Protein AF-A0A3B9XIC7-F1 (afdb_monomer_lite)

Foldseek 3Di:
DDDDDDDDDDDDDDDPPPPPPPPDPPPPPPDFLQQPPAHLVNVCVVQVPDPPAAFKDKDKDWQVPDPGHSDPPDDTGIKMKMKGKAAEWEFQDDDDDPDDDDPVRIAGAFAWKWKDQPSDIDIWGADRRRITMDIGIGPDDRQQTWIWIDDVPDIDIDGRRPHGYHYHYPVSRD

Structure (mmCIF, N/CA/C/O backbone):
data_AF-A0A3B9XIC7-F1
#
_entry.id   AF-A0A3B9XIC7-F1
#
loop_
_atom_site.group_PDB
_atom_site.id
_atom_site.type_symbol
_atom_site.label_atom_id
_atom_site.label_alt_id
_atom_site.label_comp_id
_atom_site.label_asym_id
_atom_site.label_entity_id
_atom_site.label_seq_id
_atom_site.pdbx_PDB_ins_code
_atom_site.Cartn_x
_atom_site.Cartn_y
_atom_site.Cartn_z
_atom_site.occupancy
_atom_site.B_iso_or_equiv
_atom_site.auth_seq_id
_atom_site.auth_comp_id
_atom_site.auth_asym_id
_atom_site.auth_atom_id
_atom_site.pdbx_PDB_model_num
ATOM 1 N N . MET A 1 1 ? 12.589 57.048 62.494 1.00 51.62 1 MET A N 1
ATOM 2 C CA . MET A 1 1 ? 13.344 56.372 61.414 1.00 51.62 1 MET A CA 1
ATOM 3 C C . MET A 1 1 ? 12.435 56.224 60.203 1.00 51.62 1 MET A C 1
ATOM 5 O O . MET A 1 1 ? 11.522 55.414 60.223 1.00 51.62 1 MET A O 1
ATOM 9 N N . MET A 1 2 ? 12.626 57.081 59.198 1.00 42.66 2 MET A N 1
ATOM 10 C CA . MET A 1 2 ? 11.833 57.134 57.964 1.00 42.66 2 MET A CA 1
ATOM 11 C C . MET A 1 2 ? 12.420 56.167 56.927 1.00 42.66 2 MET A C 1
ATOM 13 O O . MET A 1 2 ? 13.608 56.257 56.623 1.00 42.66 2 MET A O 1
ATOM 17 N N . ARG A 1 3 ? 11.609 55.264 56.361 1.00 51.56 3 ARG A N 1
ATOM 18 C CA . ARG A 1 3 ? 11.994 54.446 55.198 1.00 51.56 3 ARG A CA 1
ATOM 19 C C . ARG A 1 3 ? 11.266 54.954 53.954 1.00 51.56 3 ARG A C 1
ATOM 21 O O . ARG A 1 3 ? 10.045 54.879 53.864 1.00 51.56 3 ARG A O 1
ATOM 28 N N . LYS A 1 4 ? 12.056 55.508 53.029 1.00 54.41 4 LYS A N 1
ATOM 29 C CA . LYS A 1 4 ? 11.660 55.996 51.703 1.00 54.41 4 LYS A CA 1
ATOM 30 C C . LYS A 1 4 ? 11.141 54.844 50.836 1.00 54.41 4 LYS A C 1
ATOM 32 O O . LYS A 1 4 ? 11.776 53.795 50.769 1.00 54.41 4 LYS A O 1
ATOM 37 N N . TRP A 1 5 ? 10.025 55.075 50.151 1.00 50.38 5 TRP A N 1
ATOM 38 C CA . TRP A 1 5 ? 9.530 54.239 49.059 1.00 50.38 5 TRP A CA 1
ATOM 39 C C . TRP A 1 5 ? 10.201 54.688 47.758 1.00 50.38 5 TRP A C 1
ATOM 41 O O . TRP A 1 5 ? 10.153 55.868 47.412 1.00 50.38 5 TRP A O 1
ATOM 51 N N . GLY A 1 6 ? 10.875 53.764 47.074 1.00 55.94 6 GLY A N 1
ATOM 52 C CA . GLY A 1 6 ? 11.447 53.986 45.748 1.00 55.94 6 GLY A CA 1
ATOM 53 C C . GLY A 1 6 ? 10.455 53.559 44.672 1.00 55.94 6 GLY A C 1
ATOM 54 O O . GLY A 1 6 ? 10.070 52.393 44.625 1.00 55.94 6 GLY A O 1
ATOM 55 N N . SER A 1 7 ? 10.048 54.500 43.823 1.00 61.66 7 SER A N 1
ATOM 56 C CA . SER A 1 7 ? 9.252 54.236 42.623 1.00 61.66 7 SER A CA 1
ATOM 57 C C . SER A 1 7 ? 10.070 53.444 41.605 1.00 61.66 7 SER A C 1
ATOM 59 O O . SER A 1 7 ? 11.117 53.907 41.153 1.00 61.66 7 SER A O 1
ATOM 61 N N . LEU A 1 8 ? 9.574 52.268 41.223 1.00 64.69 8 LEU A N 1
ATOM 62 C CA . LEU A 1 8 ? 10.119 51.463 40.134 1.00 64.69 8 LEU A CA 1
ATOM 63 C C . LEU A 1 8 ? 9.343 51.790 38.849 1.00 64.69 8 LEU A C 1
ATOM 65 O O . LEU A 1 8 ? 8.156 51.493 38.738 1.00 64.69 8 LEU A O 1
ATOM 69 N N . ILE A 1 9 ? 10.010 52.430 37.891 1.00 60.47 9 ILE A N 1
ATOM 70 C CA . ILE A 1 9 ? 9.492 52.678 36.541 1.00 60.47 9 ILE A CA 1
ATOM 71 C C . ILE A 1 9 ? 9.744 51.412 35.715 1.00 60.47 9 ILE A C 1
ATOM 73 O O . ILE A 1 9 ? 10.893 51.045 35.477 1.00 60.47 9 ILE A O 1
ATOM 77 N N . VAL A 1 10 ? 8.676 50.739 35.286 1.00 61.97 10 VAL A N 1
ATOM 78 C CA . VAL A 1 10 ? 8.738 49.587 34.374 1.00 61.97 10 VAL A CA 1
ATOM 79 C C . VAL A 1 10 ? 8.561 50.095 32.942 1.00 61.97 10 VAL A C 1
ATOM 81 O O . VAL A 1 10 ? 7.467 50.483 32.542 1.00 61.97 10 VAL A O 1
ATOM 84 N N . LEU A 1 11 ? 9.651 50.111 32.172 1.00 58.16 11 LEU A N 1
ATOM 85 C CA . LEU A 1 11 ? 9.639 50.357 30.729 1.00 58.16 11 LEU A CA 1
ATOM 86 C C . LEU A 1 11 ? 9.276 49.058 30.001 1.00 58.16 11 LEU A C 1
ATOM 88 O O . LEU A 1 11 ? 10.071 48.122 29.942 1.00 58.16 11 LEU A O 1
ATOM 92 N N . ILE A 1 12 ? 8.067 49.005 29.443 1.00 60.91 12 ILE A N 1
ATOM 93 C CA . ILE A 1 12 ? 7.615 47.915 28.575 1.00 60.91 12 ILE A CA 1
ATOM 94 C C . ILE A 1 12 ? 8.221 48.146 27.184 1.00 60.91 12 ILE A C 1
ATOM 96 O O . ILE A 1 12 ? 7.739 48.974 26.413 1.00 60.91 12 ILE A O 1
ATOM 100 N N . PHE A 1 13 ? 9.295 47.423 26.861 1.00 50.00 13 PHE A N 1
ATOM 101 C CA . PHE A 1 13 ? 9.814 47.332 25.496 1.00 50.00 13 PHE A CA 1
ATOM 102 C C . PHE A 1 13 ? 8.891 46.431 24.667 1.00 50.00 13 PHE A C 1
ATOM 104 O O . PHE A 1 13 ? 8.833 45.218 24.868 1.00 50.00 13 PHE A O 1
ATOM 111 N N . GLY A 1 14 ? 8.163 47.036 23.728 1.00 52.44 14 GLY A N 1
ATOM 112 C CA . GLY A 1 14 ? 7.405 46.323 22.707 1.00 52.44 14 GLY A CA 1
ATOM 113 C C . GLY A 1 14 ? 8.349 45.620 21.734 1.00 52.44 14 GLY A C 1
ATOM 114 O O . GLY A 1 14 ? 8.937 46.255 20.863 1.00 52.44 14 GLY A O 1
ATOM 115 N N . VAL A 1 15 ? 8.487 44.303 21.882 1.00 60.47 15 VAL A N 1
ATOM 116 C CA . VAL A 1 15 ? 9.163 43.441 20.908 1.00 60.47 15 VAL A CA 1
ATOM 117 C C . VAL A 1 15 ? 8.123 42.987 19.885 1.00 60.47 15 VAL A C 1
ATOM 119 O O . VAL A 1 15 ? 7.356 42.054 20.114 1.00 60.47 15 VAL A O 1
ATOM 122 N N . THR A 1 16 ? 8.080 43.666 18.742 1.00 57.44 16 THR A N 1
ATOM 123 C CA . THR A 1 16 ? 7.339 43.238 17.553 1.00 57.44 16 THR A CA 1
ATOM 124 C C . THR A 1 16 ? 8.051 42.044 16.914 1.00 57.44 16 THR A C 1
ATOM 126 O O . THR A 1 16 ? 8.938 42.182 16.074 1.00 57.44 16 THR A O 1
ATOM 129 N N . LEU A 1 17 ? 7.667 40.834 17.329 1.00 60.41 17 LEU A N 1
ATOM 130 C CA . LEU A 1 17 ? 8.066 39.588 16.674 1.00 60.41 17 LEU A CA 1
ATOM 131 C C . LEU A 1 17 ? 7.391 39.501 15.297 1.00 60.41 17 LEU A C 1
ATOM 133 O O . LEU A 1 17 ? 6.245 39.071 15.166 1.00 60.41 17 LEU A O 1
ATOM 137 N N . LEU A 1 18 ? 8.120 39.916 14.259 1.00 59.84 18 LEU A N 1
ATOM 138 C CA . LEU A 1 18 ? 7.796 39.638 12.862 1.00 59.84 18 LEU A CA 1
ATOM 139 C C . LEU A 1 18 ? 7.780 38.116 12.657 1.00 59.84 18 LEU A C 1
ATOM 141 O O . LEU A 1 18 ? 8.821 37.486 12.467 1.00 59.84 18 LEU A O 1
ATOM 145 N N . SER A 1 19 ? 6.588 37.520 12.707 1.00 56.47 19 SER A N 1
ATOM 146 C CA . SER A 1 19 ? 6.364 36.124 12.329 1.00 56.47 19 SER A CA 1
ATOM 147 C C . SER A 1 19 ? 6.665 35.955 10.840 1.00 56.47 19 SER A C 1
ATOM 149 O O . SER A 1 19 ? 5.823 36.209 9.983 1.00 56.47 19 SER A O 1
ATOM 151 N N . ARG A 1 20 ? 7.894 35.541 10.516 1.00 53.22 20 ARG A N 1
ATOM 152 C CA . ARG A 1 20 ? 8.245 35.057 9.179 1.00 53.22 20 ARG A CA 1
ATOM 153 C C . ARG A 1 20 ? 7.518 33.733 8.951 1.00 53.22 20 ARG A C 1
ATOM 155 O O . ARG A 1 20 ? 7.955 32.694 9.444 1.0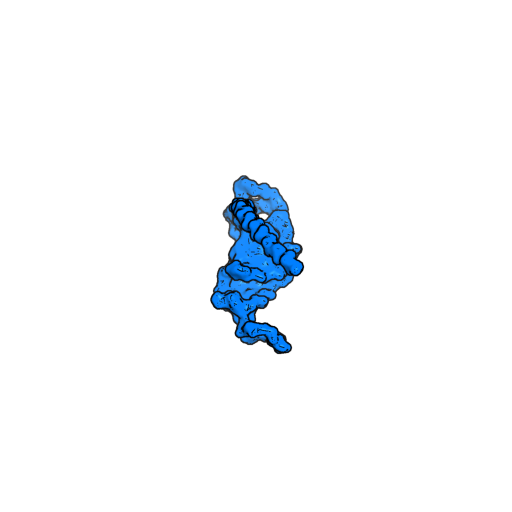0 53.22 20 ARG A O 1
ATOM 162 N N . CYS A 1 21 ? 6.424 33.769 8.193 1.00 57.94 21 CYS A N 1
ATOM 163 C CA . CYS A 1 21 ? 5.827 32.581 7.591 1.00 57.94 21 CYS A CA 1
ATOM 164 C C . CYS A 1 21 ? 6.873 31.916 6.685 1.00 57.94 21 CYS A C 1
ATOM 166 O O . CYS A 1 21 ? 7.038 32.281 5.525 1.00 57.94 21 CYS A O 1
ATOM 168 N N . THR A 1 22 ? 7.615 30.954 7.231 1.00 65.62 22 THR A N 1
ATOM 169 C CA . THR A 1 22 ? 8.428 30.031 6.441 1.00 65.62 22 THR A CA 1
ATOM 170 C C . THR A 1 22 ? 7.454 29.079 5.765 1.00 65.62 22 THR A C 1
ATOM 172 O O . THR A 1 22 ? 6.993 28.112 6.366 1.00 65.62 22 THR A O 1
ATOM 175 N N . THR A 1 23 ? 7.072 29.388 4.528 1.00 65.00 23 THR A N 1
ATOM 176 C CA . THR A 1 23 ? 6.387 28.435 3.656 1.00 65.00 23 THR A CA 1
ATOM 177 C C . THR A 1 23 ? 7.339 27.269 3.430 1.00 65.00 23 THR A C 1
ATOM 179 O O . THR A 1 23 ? 8.321 27.400 2.699 1.00 65.00 23 THR A O 1
ATOM 182 N N . ALA A 1 24 ? 7.092 26.153 4.118 1.00 66.00 24 ALA A N 1
ATOM 183 C CA . ALA A 1 24 ? 7.852 24.931 3.917 1.00 66.00 24 ALA A CA 1
ATOM 184 C C . ALA A 1 24 ? 7.792 24.551 2.425 1.00 66.00 24 ALA A C 1
ATOM 186 O O . ALA A 1 24 ? 6.700 24.576 1.845 1.00 66.00 24 ALA A O 1
ATOM 187 N N . PRO A 1 25 ? 8.931 24.233 1.785 1.00 56.97 25 PRO A N 1
ATOM 188 C CA . PRO A 1 25 ? 8.942 23.837 0.388 1.00 56.97 25 PRO A CA 1
ATOM 189 C C . PRO A 1 25 ? 8.052 22.605 0.217 1.00 56.97 25 PRO A C 1
ATOM 191 O O . PRO A 1 25 ? 8.249 21.576 0.868 1.00 56.97 25 PRO A O 1
ATOM 194 N N . LYS A 1 26 ? 7.039 22.734 -0.644 1.00 54.78 26 LYS A N 1
ATOM 195 C CA . LYS A 1 26 ? 6.170 21.633 -1.050 1.00 54.78 26 LYS A CA 1
ATOM 196 C C . LYS A 1 26 ? 7.064 20.643 -1.800 1.00 54.78 26 LYS A C 1
ATOM 198 O O . LYS A 1 26 ? 7.465 20.911 -2.929 1.00 54.78 26 LYS A O 1
ATOM 203 N N . GLY A 1 27 ? 7.472 19.567 -1.123 1.00 46.19 27 GLY A N 1
ATOM 204 C CA . GLY A 1 27 ? 8.279 18.510 -1.732 1.00 46.19 27 GLY A CA 1
ATOM 205 C C . GLY A 1 27 ? 7.595 17.978 -2.996 1.00 46.19 27 GLY A C 1
ATOM 206 O O . GLY A 1 27 ? 6.369 18.090 -3.092 1.00 46.19 27 GLY A O 1
ATOM 207 N N . PRO A 1 28 ? 8.358 17.431 -3.961 1.00 46.78 28 PRO A N 1
ATOM 208 C CA . PRO A 1 28 ? 7.805 16.957 -5.222 1.00 46.78 28 PRO A CA 1
ATOM 209 C C . PRO A 1 28 ? 6.624 16.029 -4.942 1.00 46.78 28 PRO A C 1
ATOM 211 O O . PRO A 1 28 ? 6.722 15.056 -4.188 1.00 46.78 28 PRO A O 1
ATOM 214 N N . GLU A 1 29 ? 5.474 16.397 -5.493 1.00 45.19 29 GLU A N 1
ATOM 215 C CA . GLU A 1 29 ? 4.266 15.601 -5.417 1.00 45.19 29 GLU A CA 1
ATOM 216 C C . GLU A 1 29 ? 4.519 14.363 -6.273 1.00 45.19 29 GLU A C 1
ATOM 218 O O . GLU A 1 29 ? 4.507 14.432 -7.498 1.00 45.19 29 GLU A O 1
ATOM 223 N N . ALA A 1 30 ? 4.866 13.251 -5.622 1.00 48.75 30 ALA A N 1
ATOM 224 C CA . ALA A 1 30 ? 5.035 11.965 -6.277 1.00 48.75 30 ALA A CA 1
ATOM 225 C C . ALA A 1 30 ? 3.665 11.503 -6.785 1.00 48.75 30 ALA A C 1
ATOM 227 O O . ALA A 1 30 ? 2.947 10.767 -6.110 1.00 48.75 30 ALA A O 1
ATOM 228 N N . THR A 1 31 ? 3.273 12.002 -7.956 1.00 50.72 31 THR A N 1
ATOM 229 C CA . THR A 1 31 ? 2.213 11.414 -8.764 1.00 50.72 31 THR A CA 1
ATOM 230 C C . THR A 1 31 ? 2.608 9.963 -8.979 1.00 50.72 31 THR A C 1
ATOM 232 O O . THR A 1 31 ? 3.746 9.712 -9.382 1.00 50.72 31 THR A O 1
ATOM 235 N N . GLN A 1 32 ? 1.712 9.016 -8.668 1.00 55.66 32 GLN A N 1
ATOM 236 C CA . GLN A 1 32 ? 1.931 7.610 -9.007 1.00 55.66 32 GLN A CA 1
ATOM 237 C C . GLN A 1 32 ? 2.471 7.561 -10.434 1.00 55.66 32 GLN A C 1
ATOM 239 O O . GLN A 1 32 ? 1.871 8.161 -11.330 1.00 55.66 32 GLN A O 1
ATOM 244 N N . GLU A 1 33 ? 3.639 6.941 -10.611 1.00 57.09 33 GLU A N 1
ATOM 245 C CA . GLU A 1 33 ? 4.273 6.761 -11.914 1.00 57.09 33 GLU A CA 1
ATOM 246 C C . GLU A 1 33 ? 3.368 5.831 -12.732 1.00 57.09 33 GLU A C 1
ATOM 248 O O . GLU A 1 33 ? 3.556 4.619 -12.786 1.00 57.09 33 GLU A O 1
ATOM 253 N N . GLY A 1 34 ? 2.292 6.401 -13.274 1.00 53.72 34 GLY A N 1
ATOM 254 C CA . GLY A 1 34 ? 1.369 5.726 -14.157 1.00 53.72 34 GLY A CA 1
ATOM 255 C C . GLY A 1 34 ? 2.119 5.438 -15.439 1.00 53.72 34 GLY A C 1
ATOM 256 O O . GLY A 1 34 ? 2.566 6.374 -16.109 1.00 53.72 34 GLY A O 1
ATOM 257 N N . ILE A 1 35 ? 2.266 4.149 -15.722 1.00 60.19 35 ILE A N 1
ATOM 258 C CA . ILE A 1 35 ? 2.800 3.642 -16.976 1.00 60.19 35 ILE A CA 1
ATOM 259 C C . ILE A 1 35 ? 1.879 4.128 -18.085 1.00 60.19 35 ILE A C 1
ATOM 261 O O . ILE A 1 35 ? 0.691 3.806 -18.110 1.00 60.19 35 ILE A O 1
ATOM 265 N N . GLU A 1 36 ? 2.408 4.939 -18.988 1.00 61.00 36 GLU A N 1
ATOM 266 C CA . GLU A 1 36 ? 1.630 5.414 -20.120 1.00 61.00 36 GLU A CA 1
ATOM 267 C C . GLU A 1 36 ? 1.453 4.269 -21.129 1.00 61.00 36 GLU A C 1
ATOM 269 O O . GLU A 1 36 ? 2.391 3.828 -21.784 1.00 61.00 36 GLU A O 1
ATOM 274 N N . GLY A 1 37 ? 0.232 3.734 -21.222 1.00 63.12 37 GLY A N 1
ATOM 275 C CA . GLY A 1 37 ? -0.153 2.770 -22.256 1.00 63.12 37 GLY A CA 1
ATOM 276 C C . GLY A 1 37 ? -0.201 1.291 -21.856 1.00 63.12 37 GLY A C 1
ATOM 277 O O . GLY A 1 37 ? -0.663 0.501 -22.682 1.00 63.12 37 GLY A O 1
ATOM 278 N N . ILE A 1 38 ? 0.206 0.924 -20.636 1.00 78.88 38 ILE A N 1
ATOM 279 C CA . ILE A 1 38 ? -0.006 -0.412 -20.040 1.00 78.88 38 ILE A CA 1
ATOM 280 C C . ILE A 1 38 ? -0.679 -0.200 -18.684 1.00 78.88 38 ILE A C 1
ATOM 282 O O . ILE A 1 38 ? -0.181 0.575 -17.864 1.00 78.88 38 ILE A O 1
ATOM 286 N N . SER A 1 39 ? -1.818 -0.851 -18.444 1.00 90.00 39 SER A N 1
ATOM 287 C CA . SER A 1 39 ? -2.476 -0.764 -17.137 1.00 90.00 39 SER A CA 1
ATOM 288 C C . SER A 1 39 ? -1.651 -1.501 -16.076 1.00 90.00 39 SER A C 1
ATOM 290 O O . SER A 1 39 ? -0.908 -2.437 -16.374 1.00 90.00 39 SER A O 1
ATOM 292 N N . LEU A 1 40 ? -1.756 -1.090 -14.810 1.00 91.69 40 LEU A N 1
ATOM 293 C CA . LEU A 1 40 ? -1.039 -1.788 -13.738 1.00 91.69 40 LEU A CA 1
ATOM 294 C C . LEU A 1 40 ? -1.556 -3.224 -13.563 1.00 91.69 40 LEU A C 1
ATOM 296 O O . LEU A 1 40 ? -0.812 -4.083 -13.104 1.00 91.69 40 LEU A O 1
ATOM 300 N N . GLU A 1 41 ? -2.805 -3.478 -13.944 1.00 92.50 41 GLU A N 1
ATOM 301 C CA . GLU A 1 41 ? -3.430 -4.796 -14.014 1.00 92.50 41 GLU A CA 1
ATOM 302 C C . GLU A 1 41 ? -2.788 -5.660 -15.107 1.00 92.50 41 GLU A C 1
ATOM 304 O O . GLU A 1 41 ? -2.347 -6.766 -14.823 1.00 92.50 41 GLU A O 1
ATOM 309 N N . GLU A 1 42 ? -2.627 -5.132 -16.324 1.00 91.94 42 GLU A N 1
ATOM 310 C CA . GLU A 1 42 ? -1.957 -5.847 -17.419 1.00 91.94 42 GLU A CA 1
ATOM 311 C C . GLU A 1 42 ? -0.498 -6.165 -17.060 1.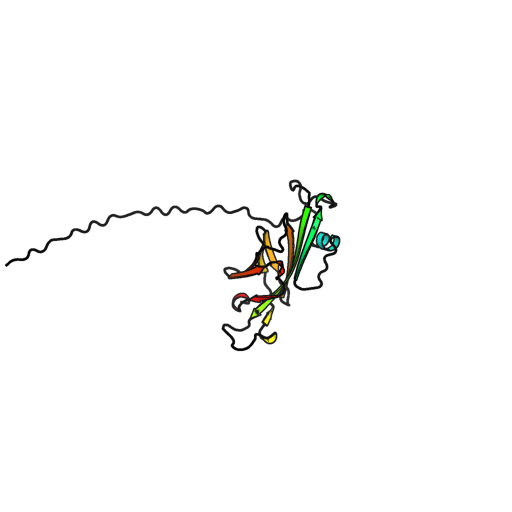00 91.94 42 GLU A C 1
ATOM 313 O O . GLU A 1 42 ? 0.002 -7.256 -17.337 1.00 91.94 42 GLU A O 1
ATOM 318 N N . LEU A 1 43 ? 0.200 -5.236 -16.397 1.00 92.81 43 LEU A N 1
ATOM 319 C CA . LEU A 1 43 ? 1.548 -5.498 -15.897 1.00 92.81 43 LEU A CA 1
ATOM 320 C C . LEU A 1 43 ? 1.556 -6.576 -14.802 1.00 92.81 43 LEU A C 1
ATOM 322 O O . LEU A 1 43 ? 2.440 -7.428 -14.808 1.00 92.81 43 LEU A O 1
ATOM 326 N N . GLN A 1 44 ? 0.591 -6.559 -13.882 1.00 94.62 44 GLN A N 1
ATOM 327 C CA . GLN A 1 44 ? 0.449 -7.586 -12.849 1.00 94.62 44 GLN A CA 1
ATOM 328 C C . GLN A 1 44 ? 0.291 -8.983 -13.474 1.00 94.62 44 GLN A C 1
ATOM 330 O O . GLN A 1 44 ? 0.999 -9.913 -13.076 1.00 94.62 44 GLN A O 1
ATOM 335 N N . ASP A 1 45 ? -0.585 -9.106 -14.473 1.00 93.81 45 ASP A N 1
ATOM 336 C CA . ASP A 1 45 ? -0.860 -10.361 -15.177 1.00 93.81 45 ASP A CA 1
ATOM 337 C C . ASP A 1 45 ? 0.382 -10.858 -15.931 1.00 93.81 45 ASP A C 1
ATOM 339 O O . ASP A 1 45 ? 0.783 -12.014 -15.789 1.00 93.81 45 ASP A O 1
ATOM 343 N N . ASN A 1 46 ? 1.073 -9.963 -16.648 1.00 93.38 46 ASN A N 1
ATOM 344 C CA . ASN A 1 46 ? 2.320 -10.277 -17.358 1.00 93.38 46 ASN A CA 1
ATOM 345 C C . ASN A 1 46 ? 3.453 -10.741 -16.426 1.00 93.38 46 ASN A C 1
ATOM 347 O O . ASN A 1 46 ? 4.348 -11.473 -16.851 1.00 93.38 46 ASN A O 1
ATOM 351 N N . LEU A 1 47 ? 3.437 -10.316 -15.160 1.00 94.94 47 LEU A N 1
ATOM 352 C CA . LEU A 1 47 ? 4.405 -10.733 -14.142 1.00 94.94 47 LEU A CA 1
ATOM 353 C C . LEU A 1 47 ? 3.974 -11.993 -13.373 1.00 94.94 47 LEU A C 1
ATOM 355 O O . LEU A 1 47 ? 4.706 -12.427 -12.477 1.00 94.94 47 LEU A O 1
ATOM 359 N N . GLY A 1 48 ? 2.815 -12.577 -13.697 1.00 95.56 48 GLY A N 1
ATOM 360 C CA . GLY A 1 48 ? 2.282 -13.764 -13.026 1.00 95.56 48 GLY A CA 1
ATOM 361 C C . GLY A 1 48 ? 2.016 -13.528 -11.538 1.00 95.56 48 GLY A C 1
ATOM 362 O O . GLY A 1 48 ? 2.320 -14.384 -10.706 1.00 95.56 48 GLY A O 1
ATOM 363 N N . MET A 1 49 ? 1.543 -12.332 -11.179 1.00 94.69 49 MET A N 1
ATOM 364 C CA . MET A 1 49 ? 1.235 -11.968 -9.796 1.00 94.69 49 MET A CA 1
ATOM 365 C C . MET A 1 49 ? -0.265 -12.124 -9.536 1.00 94.69 49 MET A C 1
ATOM 367 O O . MET A 1 49 ? -1.054 -11.222 -9.800 1.00 94.69 49 MET A O 1
ATOM 371 N N . GLU A 1 50 ? -0.672 -13.281 -9.023 1.00 90.31 50 GLU A N 1
ATOM 372 C CA . GLU A 1 50 ? -2.085 -13.586 -8.773 1.00 90.31 50 GLU A CA 1
ATOM 373 C C . GLU A 1 50 ? -2.630 -12.953 -7.483 1.00 90.31 50 GLU A C 1
ATOM 375 O O . GLU A 1 50 ? -1.895 -12.615 -6.559 1.00 90.31 50 GLU A O 1
ATOM 380 N N . MET A 1 51 ? -3.956 -12.815 -7.412 1.00 74.50 51 MET A N 1
ATOM 381 C CA . MET A 1 51 ? -4.674 -12.107 -6.345 1.00 74.50 51 MET A CA 1
ATOM 382 C C . MET A 1 51 ? -4.992 -12.948 -5.089 1.00 74.50 51 MET A C 1
ATOM 384 O O . MET A 1 51 ? -5.871 -12.565 -4.320 1.00 74.50 51 MET A O 1
ATOM 388 N N . GLY A 1 52 ? -4.320 -14.085 -4.890 1.00 76.56 52 GLY A N 1
ATOM 389 C CA . GLY A 1 52 ? -4.796 -15.164 -4.011 1.00 76.56 52 GLY A CA 1
ATOM 390 C C . GLY A 1 52 ? -4.888 -14.832 -2.518 1.00 76.56 52 GLY A C 1
ATOM 391 O O . GLY A 1 52 ? -5.933 -15.061 -1.915 1.00 76.56 52 GLY A O 1
ATOM 392 N N . ASP A 1 53 ? -3.830 -14.266 -1.930 1.00 89.81 53 ASP A N 1
ATOM 393 C CA . ASP A 1 53 ? -3.719 -14.107 -0.475 1.00 89.81 53 ASP A CA 1
ATOM 394 C C . ASP A 1 53 ? -3.536 -12.646 -0.040 1.00 89.81 53 ASP A C 1
ATOM 396 O O . ASP A 1 53 ? -3.009 -11.804 -0.773 1.00 89.81 53 ASP A O 1
ATOM 400 N N . LEU A 1 54 ? -3.954 -12.348 1.198 1.00 95.88 54 LEU A N 1
ATOM 401 C CA . LEU A 1 54 ? -3.568 -11.113 1.881 1.00 95.88 54 LEU A CA 1
ATOM 402 C C . LEU A 1 54 ? -2.053 -11.087 2.065 1.00 95.88 54 LEU A C 1
ATOM 404 O O . LEU A 1 54 ? -1.457 -12.066 2.510 1.00 95.88 54 LEU A O 1
ATOM 408 N N . GLY A 1 55 ? -1.434 -9.944 1.797 1.00 96.56 55 GLY A N 1
ATOM 409 C CA . GLY A 1 55 ? 0.010 -9.828 1.876 1.00 96.56 55 GLY A CA 1
ATOM 410 C C . GLY A 1 55 ? 0.580 -8.769 0.957 1.00 96.56 55 GLY A C 1
ATOM 411 O O . GLY A 1 55 ? -0.125 -7.999 0.303 1.00 96.56 55 GLY A O 1
ATOM 412 N N . SER A 1 56 ? 1.905 -8.766 0.898 1.00 96.56 56 SER A N 1
ATOM 413 C CA . SER A 1 56 ? 2.665 -7.953 -0.039 1.00 96.56 56 SER A CA 1
ATOM 414 C C . SER A 1 56 ? 3.585 -8.837 -0.859 1.00 96.56 56 SER A C 1
ATOM 416 O O . SER A 1 56 ? 4.285 -9.693 -0.321 1.00 96.56 56 SER A O 1
ATOM 418 N N . MET A 1 57 ? 3.606 -8.601 -2.163 1.00 96.94 57 MET A N 1
ATOM 419 C CA . MET A 1 57 ? 4.472 -9.285 -3.110 1.00 96.94 57 MET A CA 1
ATOM 420 C C . MET A 1 57 ? 5.207 -8.258 -3.958 1.00 96.94 57 MET A C 1
ATOM 422 O O . MET A 1 57 ? 4.664 -7.211 -4.304 1.00 96.94 57 MET A O 1
ATOM 426 N N . GLU A 1 58 ? 6.444 -8.573 -4.322 1.00 97.25 58 GLU A N 1
ATOM 427 C CA . GLU A 1 58 ? 7.256 -7.725 -5.185 1.00 97.25 58 GLU A CA 1
ATOM 428 C C . GLU A 1 58 ? 7.920 -8.577 -6.264 1.00 97.25 58 GLU A C 1
ATOM 430 O O . GLU A 1 58 ? 8.475 -9.643 -5.985 1.00 97.25 58 GLU A O 1
ATOM 435 N N . ARG A 1 59 ? 7.867 -8.103 -7.508 1.00 97.69 59 ARG A N 1
ATOM 436 C CA . ARG A 1 59 ? 8.590 -8.690 -8.636 1.00 97.69 59 ARG A CA 1
ATOM 437 C C . ARG A 1 59 ? 9.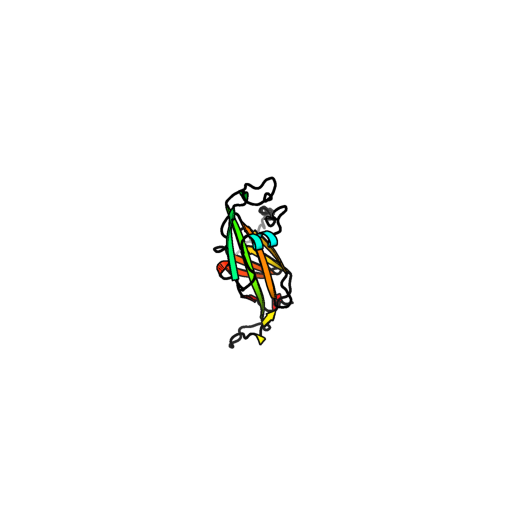455 -7.635 -9.297 1.00 97.69 59 ARG A C 1
ATOM 439 O O . ARG A 1 59 ? 9.039 -6.499 -9.503 1.00 97.69 59 ARG A O 1
ATOM 446 N N . THR A 1 60 ? 10.662 -8.034 -9.661 1.00 97.56 60 THR A N 1
ATOM 447 C CA . THR A 1 60 ? 11.557 -7.208 -10.466 1.00 97.56 60 THR A CA 1
ATOM 448 C C . THR A 1 60 ? 11.254 -7.429 -11.942 1.00 97.56 60 THR A C 1
ATOM 450 O O . THR A 1 60 ? 11.058 -8.568 -12.362 1.00 97.56 60 THR A O 1
ATOM 453 N N . PHE A 1 61 ? 11.265 -6.366 -12.740 1.00 96.12 61 PHE A N 1
ATOM 454 C CA . PHE A 1 61 ? 11.111 -6.446 -14.191 1.00 96.12 61 PHE A CA 1
ATOM 455 C C . PHE A 1 61 ? 12.006 -5.427 -14.899 1.00 96.12 61 PHE A C 1
ATOM 457 O O . PHE A 1 61 ? 12.438 -4.441 -14.301 1.00 96.12 61 PHE A O 1
ATOM 464 N N . ASN A 1 62 ? 12.308 -5.665 -16.176 1.00 94.94 62 ASN A N 1
ATOM 465 C CA . ASN A 1 62 ? 13.024 -4.700 -17.004 1.00 94.94 62 ASN A CA 1
ATOM 466 C C . ASN A 1 62 ? 12.018 -3.900 -17.832 1.00 94.94 62 ASN A C 1
ATOM 468 O O . ASN A 1 62 ? 11.361 -4.443 -18.718 1.00 94.94 62 ASN A O 1
ATOM 472 N N . SER A 1 63 ? 11.913 -2.601 -17.570 1.00 93.12 63 SER A N 1
ATOM 473 C CA . SER A 1 63 ? 10.973 -1.747 -18.287 1.00 93.12 63 SER A CA 1
ATOM 474 C C . SER A 1 63 ? 11.370 -1.466 -19.737 1.00 93.12 63 SER A C 1
ATOM 476 O O . SER A 1 63 ? 10.539 -0.976 -20.491 1.00 93.12 63 SER A O 1
ATOM 478 N N . CYS A 1 64 ? 12.612 -1.757 -20.144 1.00 90.50 64 CYS A N 1
ATOM 479 C CA . CYS A 1 64 ? 13.036 -1.681 -21.547 1.00 90.50 64 CYS A CA 1
ATOM 480 C C . CYS A 1 64 ? 12.446 -2.822 -22.394 1.00 90.50 64 CYS A C 1
ATOM 482 O O . CYS A 1 64 ? 12.426 -2.730 -23.615 1.00 90.50 64 CYS A O 1
ATOM 484 N N . SER A 1 65 ? 11.998 -3.907 -21.753 1.00 91.56 65 SER A N 1
ATOM 485 C CA . SER A 1 65 ? 11.405 -5.072 -22.419 1.00 91.56 65 SER A CA 1
ATOM 486 C C . SER A 1 65 ? 9.888 -4.961 -22.581 1.00 91.56 65 SER A C 1
ATOM 488 O O . SER A 1 65 ? 9.269 -5.878 -23.114 1.00 91.56 65 SER A O 1
ATOM 490 N N . LEU A 1 66 ? 9.279 -3.874 -22.099 1.00 88.44 66 LEU A N 1
ATOM 491 C CA . LEU A 1 66 ? 7.846 -3.659 -22.240 1.00 88.44 66 LEU A CA 1
ATOM 492 C C . LEU A 1 66 ? 7.508 -3.202 -23.667 1.00 88.44 66 LEU A C 1
ATOM 494 O O . LEU A 1 66 ? 8.255 -2.413 -24.247 1.00 88.44 66 LEU A O 1
ATOM 498 N N . PRO A 1 67 ? 6.365 -3.641 -24.228 1.00 83.69 67 PRO A N 1
ATOM 499 C CA . PRO A 1 67 ? 5.955 -3.277 -25.586 1.00 83.69 67 PRO A CA 1
ATOM 500 C C . PRO A 1 67 ? 5.683 -1.775 -25.752 1.00 83.69 67 PRO A C 1
ATOM 502 O O . PRO A 1 67 ? 5.680 -1.271 -26.873 1.00 83.69 67 PRO A O 1
ATOM 505 N N . LYS A 1 68 ? 5.460 -1.056 -24.646 1.00 81.44 68 LYS A N 1
ATOM 506 C CA . LYS A 1 68 ? 5.307 0.399 -24.606 1.00 81.44 68 LYS A CA 1
ATOM 507 C C . LYS A 1 68 ? 6.210 0.988 -23.514 1.00 81.44 68 LYS A C 1
ATOM 509 O O . LYS A 1 68 ? 6.349 0.369 -22.455 1.00 81.44 68 LYS A O 1
ATOM 514 N N . PRO A 1 69 ? 6.825 2.159 -23.749 1.00 71.31 69 PRO A N 1
ATOM 515 C CA . PRO A 1 69 ? 7.662 2.822 -22.753 1.00 71.31 69 PRO A CA 1
ATOM 516 C C . PRO A 1 69 ? 6.830 3.322 -21.561 1.00 71.31 69 PRO A C 1
ATOM 518 O O . PRO A 1 69 ? 5.662 3.657 -21.712 1.00 71.31 69 PRO A O 1
ATOM 521 N N . LEU A 1 70 ? 7.445 3.417 -20.371 1.00 69.75 70 LEU A N 1
ATOM 522 C CA . LEU A 1 70 ? 6.751 3.846 -19.145 1.00 69.75 70 LEU A CA 1
ATOM 523 C C . LEU A 1 70 ? 6.278 5.316 -19.183 1.00 69.75 70 LEU A C 1
ATOM 525 O O . LEU A 1 70 ? 5.333 5.640 -18.469 1.00 69.75 70 LEU A O 1
ATOM 529 N N . ARG A 1 71 ? 6.934 6.164 -19.997 1.00 72.62 71 ARG A N 1
ATOM 530 C CA . ARG A 1 71 ? 6.634 7.566 -20.386 1.00 72.62 71 ARG A CA 1
ATOM 531 C C . ARG A 1 71 ? 7.756 8.074 -21.304 1.00 72.62 71 ARG A C 1
ATOM 533 O O . ARG A 1 71 ? 8.876 7.573 -21.196 1.00 72.62 71 ARG A O 1
ATOM 540 N N . GLU A 1 72 ? 7.518 9.108 -22.118 1.00 68.75 72 GLU A N 1
ATOM 541 C CA . GLU A 1 72 ? 8.532 9.664 -23.051 1.00 68.75 72 GLU A CA 1
ATOM 542 C C . GLU A 1 72 ? 9.844 10.120 -22.376 1.00 68.75 72 GLU A C 1
ATOM 544 O O . GLU A 1 72 ? 10.901 10.064 -22.995 1.00 68.75 72 GLU A O 1
ATOM 549 N N . ASN A 1 73 ? 9.812 10.502 -21.093 1.00 69.56 73 ASN A N 1
ATOM 550 C CA . ASN A 1 73 ? 10.976 11.045 -20.372 1.00 69.56 73 ASN A CA 1
ATOM 551 C C . ASN A 1 73 ? 11.503 10.151 -19.240 1.00 69.56 73 ASN A C 1
ATOM 553 O O . ASN A 1 73 ? 12.353 10.577 -18.455 1.00 69.56 73 ASN A O 1
ATOM 557 N N . GLN A 1 74 ? 10.994 8.926 -19.101 1.00 76.31 74 GLN A N 1
ATOM 558 C CA . GLN A 1 74 ? 11.417 8.040 -18.021 1.00 76.31 74 GLN A CA 1
ATOM 559 C C . GLN A 1 74 ? 12.466 7.056 -18.540 1.00 76.31 74 GLN A C 1
ATOM 561 O O . GLN A 1 74 ? 12.195 6.256 -19.433 1.00 76.31 74 GLN A O 1
ATOM 566 N N . ALA A 1 75 ? 13.671 7.092 -17.962 1.00 82.88 75 ALA A N 1
ATOM 567 C CA . ALA A 1 75 ? 14.724 6.145 -18.318 1.00 82.88 75 ALA A CA 1
ATOM 568 C C . ALA A 1 75 ? 14.224 4.702 -18.133 1.00 82.88 75 ALA A C 1
ATOM 570 O O . ALA A 1 75 ? 13.654 4.366 -17.088 1.00 82.88 75 ALA A O 1
ATOM 571 N N . CYS A 1 76 ? 14.421 3.849 -19.136 1.00 88.44 76 CYS A N 1
ATOM 572 C CA . CYS A 1 76 ? 14.100 2.435 -19.004 1.00 88.44 76 CYS A CA 1
ATOM 573 C C . CYS A 1 76 ? 15.168 1.722 -18.150 1.00 88.44 76 CYS A C 1
ATOM 575 O O . CYS A 1 76 ? 16.298 2.196 -18.029 1.00 88.44 76 CYS A O 1
ATOM 577 N N . GLY A 1 77 ? 14.814 0.606 -17.514 1.00 93.06 77 GLY A N 1
ATOM 578 C CA . GLY A 1 77 ? 15.760 -0.209 -16.756 1.00 93.06 77 GLY A CA 1
ATOM 579 C C . GLY A 1 77 ? 15.073 -1.144 -15.772 1.00 93.06 77 GLY A C 1
ATOM 580 O O . GLY A 1 77 ? 13.876 -1.408 -15.871 1.00 93.06 77 GLY A O 1
ATOM 581 N N . THR A 1 78 ? 15.836 -1.635 -14.798 1.00 95.50 78 THR A N 1
ATOM 582 C CA . THR A 1 78 ? 15.307 -2.489 -13.730 1.00 95.50 78 THR A CA 1
ATOM 583 C C . THR A 1 78 ? 14.345 -1.706 -12.837 1.00 95.50 78 THR A C 1
ATOM 585 O O . THR A 1 78 ? 14.707 -0.684 -12.250 1.00 95.50 78 THR A O 1
ATOM 588 N N . ARG A 1 79 ? 13.117 -2.207 -12.722 1.00 95.75 79 ARG A N 1
ATOM 589 C CA . ARG A 1 79 ? 12.033 -1.674 -11.894 1.00 95.75 79 ARG A CA 1
ATOM 590 C C . ARG A 1 79 ? 11.494 -2.759 -10.972 1.00 95.75 79 ARG A C 1
ATOM 592 O O . ARG A 1 79 ? 11.723 -3.947 -11.191 1.00 95.75 79 ARG A O 1
ATOM 599 N N . PHE A 1 80 ? 10.761 -2.335 -9.954 1.00 96.81 80 PHE A N 1
ATOM 600 C CA . PHE A 1 80 ? 10.066 -3.210 -9.020 1.00 96.81 80 PHE A CA 1
ATOM 601 C C . PHE A 1 80 ? 8.568 -2.959 -9.151 1.00 96.81 80 PHE A C 1
ATOM 603 O O . PHE A 1 80 ? 8.133 -1.811 -9.136 1.00 96.81 80 PHE A O 1
ATOM 610 N N . PHE A 1 81 ? 7.787 -4.021 -9.296 1.00 96.88 81 PHE A N 1
ATOM 611 C CA . PHE A 1 81 ? 6.336 -3.988 -9.205 1.00 96.88 81 PHE A CA 1
ATOM 612 C C . PHE A 1 81 ? 5.938 -4.556 -7.847 1.00 96.88 81 PHE A C 1
ATOM 614 O O . PHE A 1 81 ? 6.187 -5.727 -7.567 1.00 96.88 81 PHE A O 1
ATOM 621 N N . THR A 1 82 ? 5.364 -3.714 -6.993 1.00 97.19 82 THR A N 1
ATOM 622 C CA . THR A 1 82 ? 4.849 -4.095 -5.676 1.00 97.19 82 THR A CA 1
ATOM 623 C C . THR A 1 82 ? 3.329 -4.190 -5.737 1.00 97.19 82 THR A C 1
ATOM 625 O O . THR A 1 82 ? 2.661 -3.222 -6.111 1.00 97.19 82 THR A O 1
ATOM 628 N N . LEU A 1 83 ? 2.795 -5.338 -5.328 1.00 97.00 83 LEU A N 1
ATOM 629 C CA . LEU A 1 83 ? 1.371 -5.600 -5.152 1.00 97.00 83 LEU A CA 1
ATOM 630 C C . LEU A 1 83 ? 1.089 -5.797 -3.663 1.00 97.00 83 LEU A C 1
ATOM 632 O O . LEU A 1 83 ? 1.717 -6.640 -3.025 1.00 97.00 83 LEU A O 1
ATOM 636 N N . ILE A 1 84 ? 0.151 -5.031 -3.113 1.00 97.19 84 ILE A N 1
ATOM 637 C CA . ILE A 1 84 ? -0.268 -5.141 -1.712 1.00 97.19 84 ILE A CA 1
ATOM 638 C C . ILE A 1 84 ? -1.7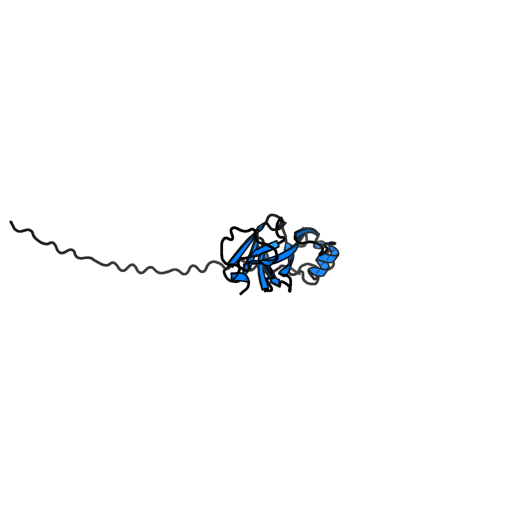61 -5.418 -1.674 1.00 97.19 84 ILE A C 1
ATOM 640 O O . ILE A 1 84 ? -2.561 -4.601 -2.133 1.00 97.19 84 ILE A O 1
ATOM 644 N N . HIS A 1 85 ? -2.114 -6.563 -1.107 1.00 97.38 85 HIS A N 1
ATOM 645 C CA . HIS A 1 85 ? -3.474 -7.001 -0.839 1.00 97.38 85 HIS A CA 1
ATOM 646 C C . HIS A 1 85 ? -3.709 -6.908 0.657 1.00 97.38 85 HIS A C 1
ATOM 648 O O . HIS A 1 85 ? -3.064 -7.600 1.444 1.00 97.38 85 HIS A O 1
ATOM 654 N N . PHE A 1 86 ? -4.614 -6.029 1.063 1.00 97.50 86 PHE A N 1
ATOM 655 C CA . PHE A 1 86 ? -4.826 -5.747 2.473 1.00 97.50 86 PHE A CA 1
ATOM 656 C C . PHE A 1 86 ? -6.305 -5.759 2.817 1.00 97.50 86 PHE A C 1
ATOM 658 O O . PHE A 1 86 ? -7.146 -5.422 1.989 1.00 97.50 86 PHE A O 1
ATOM 665 N N . ARG A 1 87 ? -6.620 -6.117 4.061 1.00 97.75 87 ARG A N 1
ATOM 666 C CA . ARG A 1 87 ? -7.966 -5.986 4.624 1.00 97.75 87 ARG A CA 1
ATOM 667 C C . ARG A 1 87 ? -7.949 -4.985 5.765 1.00 97.75 87 ARG A C 1
ATOM 669 O O . ARG A 1 87 ? -7.158 -5.142 6.694 1.00 97.75 87 ARG A O 1
ATOM 676 N N . VAL A 1 88 ? -8.822 -3.985 5.720 1.00 97.25 88 VAL A N 1
ATOM 677 C CA . VAL A 1 88 ? -8.990 -3.010 6.803 1.00 97.25 88 VAL A CA 1
ATOM 678 C C . VAL A 1 88 ? -10.310 -3.245 7.505 1.00 97.25 88 VAL A C 1
ATOM 680 O O . VAL A 1 88 ? -11.381 -3.232 6.897 1.00 97.25 88 VAL A O 1
ATOM 683 N N . GLN A 1 89 ? -10.224 -3.434 8.812 1.00 97.06 89 GLN A N 1
ATOM 684 C CA . GLN A 1 89 ? -11.377 -3.545 9.684 1.00 97.06 89 GLN A CA 1
ATOM 685 C C . GLN A 1 89 ? -11.237 -2.569 10.834 1.00 97.06 89 GLN A C 1
ATOM 687 O O . GLN A 1 89 ? -10.144 -2.290 11.316 1.00 97.06 89 GLN A O 1
ATOM 692 N N . CYS A 1 90 ? -12.363 -2.068 11.291 1.00 94.00 90 CYS A N 1
ATOM 693 C CA . CYS A 1 90 ? -12.452 -1.306 12.507 1.00 94.00 90 CYS A CA 1
ATOM 694 C C . CYS A 1 90 ? -12.819 -2.177 13.694 1.00 94.00 90 CYS A C 1
ATOM 696 O O . CYS A 1 90 ? -13.531 -3.165 13.529 1.00 94.00 90 CYS A O 1
ATOM 698 N N . ARG A 1 91 ? -12.456 -1.728 14.892 1.00 92.25 91 ARG A N 1
ATOM 699 C CA . ARG A 1 91 ? -13.078 -2.199 16.134 1.00 92.25 91 ARG A CA 1
ATOM 700 C C . ARG A 1 91 ? -14.431 -1.523 16.360 1.00 92.25 91 ARG A C 1
ATOM 702 O O . ARG A 1 91 ? -14.561 -0.336 16.085 1.00 92.25 91 ARG A O 1
ATOM 709 N N . ASN A 1 92 ? -15.378 -2.265 16.929 1.00 85.62 92 ASN A N 1
ATOM 710 C CA . ASN A 1 92 ? -16.711 -1.784 17.318 1.00 85.62 92 ASN A CA 1
ATOM 711 C C . ASN A 1 92 ? -16.760 -1.143 18.722 1.00 85.62 92 ASN A C 1
ATOM 713 O O . ASN A 1 92 ? -17.845 -0.852 19.214 1.00 85.62 92 ASN A O 1
ATOM 717 N N . SER A 1 93 ? -15.623 -1.006 19.413 1.00 79.25 93 SER A N 1
ATOM 718 C CA . SER A 1 93 ? -15.592 -0.497 20.787 1.00 79.25 93 SER A CA 1
ATOM 719 C C . SER A 1 93 ? -14.444 0.476 21.032 1.00 79.25 93 SER A C 1
ATOM 721 O O . SER A 1 93 ? -13.280 0.169 20.737 1.00 79.25 93 SER A O 1
ATOM 723 N N . ILE A 1 94 ? -14.750 1.581 21.710 1.00 69.88 94 ILE A N 1
ATOM 724 C CA . ILE A 1 94 ? -13.778 2.508 22.295 1.00 69.88 94 ILE A CA 1
ATOM 725 C C . ILE A 1 94 ? -13.279 1.942 23.637 1.00 69.88 94 ILE A C 1
ATOM 727 O O . ILE A 1 94 ? -14.025 1.910 24.612 1.00 69.88 94 ILE A O 1
ATOM 731 N N . GLY A 1 95 ? -12.010 1.520 23.724 1.00 66.62 95 GLY A N 1
ATOM 732 C CA . GLY A 1 95 ? -11.371 1.195 25.009 1.00 66.62 95 GLY A CA 1
ATOM 733 C C . GLY A 1 95 ? -10.356 0.050 24.987 1.00 66.62 95 GLY A C 1
ATOM 734 O O . GLY A 1 95 ? -10.117 -0.593 23.965 1.00 66.62 95 GLY A O 1
ATOM 735 N N . THR A 1 96 ? -9.739 -0.204 26.145 1.00 60.78 96 THR A N 1
ATOM 736 C CA . THR A 1 96 ? -8.942 -1.410 26.406 1.00 60.78 96 THR A CA 1
ATOM 737 C C . THR A 1 96 ? -9.882 -2.519 26.863 1.00 60.78 96 THR A C 1
ATOM 739 O O . THR A 1 96 ? -10.277 -2.558 28.029 1.00 60.78 96 THR A O 1
ATOM 742 N N . THR A 1 97 ? -10.278 -3.412 25.962 1.00 57.53 97 THR A N 1
ATOM 743 C CA . THR A 1 97 ? -10.991 -4.621 26.375 1.00 57.53 97 THR A CA 1
ATOM 744 C C . THR A 1 97 ? -10.006 -5.546 27.087 1.00 57.53 97 THR A C 1
ATOM 746 O O . THR A 1 97 ? -8.902 -5.786 26.599 1.00 57.53 97 THR A O 1
ATOM 749 N N . GLN A 1 98 ? -10.379 -6.055 28.264 1.00 67.69 98 GLN A N 1
ATOM 750 C CA . GLN A 1 98 ? -9.608 -7.119 28.926 1.00 67.69 98 GLN A CA 1
ATOM 751 C C . GLN A 1 98 ? -9.706 -8.443 28.148 1.00 67.69 98 GLN A C 1
ATOM 753 O O . GLN A 1 98 ? -8.871 -9.328 28.303 1.00 67.69 98 GLN A O 1
ATOM 758 N N . THR A 1 99 ? -10.723 -8.566 27.295 1.00 73.75 99 THR A N 1
ATOM 759 C CA . THR A 1 99 ? -10.962 -9.699 26.409 1.00 73.75 99 THR A CA 1
ATOM 760 C C . THR A 1 99 ? -10.272 -9.511 25.060 1.00 73.75 99 THR A C 1
ATOM 762 O O . THR A 1 99 ? -10.170 -8.398 24.534 1.00 73.75 99 THR A O 1
ATOM 765 N N . ALA A 1 100 ? -9.799 -10.625 24.495 1.00 80.19 100 ALA A N 1
ATOM 766 C CA . ALA A 1 100 ? -9.258 -10.664 23.144 1.00 80.19 100 ALA A CA 1
ATOM 767 C C . ALA A 1 100 ? -10.327 -10.220 22.133 1.00 80.19 100 ALA A C 1
ATOM 769 O O . ALA A 1 100 ? -11.473 -10.656 22.213 1.00 80.19 100 ALA A O 1
ATOM 770 N N . VAL A 1 101 ? -9.936 -9.358 21.193 1.00 82.56 101 VAL A N 1
ATOM 771 C CA . VAL A 1 101 ? -10.804 -8.896 20.101 1.00 82.56 101 VAL A CA 1
ATOM 772 C C . VAL A 1 101 ? -11.140 -10.087 19.207 1.00 82.56 101 VAL A C 1
ATOM 774 O O . VAL A 1 101 ? -10.233 -10.752 18.704 1.00 82.56 101 VAL A O 1
ATOM 777 N N . THR A 1 102 ? -12.428 -10.352 19.012 1.00 88.19 102 THR A N 1
ATOM 778 C CA . THR A 1 102 ? -12.924 -11.428 18.146 1.00 88.19 102 THR A CA 1
ATOM 779 C C . THR A 1 102 ? -13.359 -10.887 16.782 1.00 88.19 102 THR A C 1
ATOM 781 O O . THR A 1 102 ? -13.497 -9.680 16.599 1.00 88.19 102 THR A O 1
ATOM 784 N N . GLU A 1 103 ? -13.616 -11.766 15.807 1.00 88.38 103 GLU A N 1
ATOM 785 C CA . GLU A 1 103 ? -14.166 -11.359 14.499 1.00 88.38 103 GLU A CA 1
ATOM 786 C C . GLU A 1 103 ? -15.506 -10.621 14.607 1.00 88.38 103 GLU A C 1
ATOM 788 O O . GLU A 1 103 ? -15.801 -9.764 13.781 1.00 88.38 103 GLU A O 1
ATOM 793 N N . LEU A 1 104 ? -16.307 -10.930 15.631 1.00 87.44 104 LEU A N 1
ATOM 794 C CA . LEU A 1 104 ? -17.612 -10.303 15.861 1.00 87.44 104 LEU A CA 1
ATOM 795 C C . LEU A 1 104 ? -17.484 -8.841 16.311 1.00 87.44 104 LEU A C 1
ATOM 797 O O . LEU A 1 104 ? -18.395 -8.040 16.107 1.00 87.44 104 LEU A O 1
ATOM 801 N N . ASP A 1 105 ? -16.332 -8.481 16.876 1.00 89.56 105 ASP A N 1
ATOM 802 C CA . ASP A 1 105 ? -16.017 -7.124 17.322 1.00 89.56 105 ASP A CA 1
ATOM 803 C C . ASP A 1 105 ? -15.445 -6.258 16.192 1.00 89.56 105 ASP A C 1
ATOM 805 O O . ASP A 1 105 ? -15.064 -5.104 16.421 1.00 89.56 105 ASP A O 1
ATOM 809 N N . LEU A 1 106 ? -15.344 -6.818 14.981 1.00 94.69 106 LEU A N 1
ATOM 810 C CA . LEU A 1 106 ? -14.720 -6.183 13.834 1.00 94.69 106 LEU A CA 1
ATOM 811 C C . LEU A 1 106 ? -15.729 -5.897 12.727 1.00 94.69 106 LEU A C 1
ATOM 813 O O . LEU A 1 106 ? -16.526 -6.743 12.329 1.00 94.69 106 LEU A O 1
ATOM 817 N N . ARG A 1 107 ? -15.632 -4.698 12.156 1.00 95.50 107 ARG A N 1
ATOM 818 C CA . ARG A 1 107 ? -16.437 -4.269 11.011 1.00 95.50 107 ARG A CA 1
ATOM 819 C C . ARG A 1 107 ? -15.541 -3.899 9.840 1.00 95.50 107 ARG A C 1
ATOM 821 O O . ARG A 1 107 ? -14.538 -3.217 10.020 1.00 95.50 107 ARG A O 1
ATOM 828 N N . ALA A 1 108 ? -15.905 -4.318 8.633 1.00 96.44 108 ALA A N 1
ATOM 829 C CA . ALA A 1 108 ? -15.202 -3.918 7.418 1.00 96.44 108 ALA A CA 1
ATOM 830 C C . ALA A 1 108 ? -15.226 -2.391 7.231 1.00 96.44 108 ALA A C 1
ATOM 832 O O . ALA A 1 108 ? -16.281 -1.757 7.334 1.00 96.44 108 ALA A O 1
ATOM 833 N N . LEU A 1 109 ? -14.067 -1.799 6.934 1.00 95.94 109 LEU A N 1
ATOM 834 C CA . LEU A 1 109 ? -13.970 -0.381 6.603 1.00 95.94 109 LEU A CA 1
ATOM 835 C C . LEU A 1 109 ? -14.160 -0.208 5.095 1.00 95.94 109 LEU A C 1
ATOM 837 O O . LEU A 1 109 ? -13.321 -0.669 4.331 1.00 95.94 109 LEU A O 1
ATOM 841 N N . ARG A 1 110 ? -15.218 0.491 4.666 1.00 95.69 110 ARG A N 1
ATOM 842 C CA . ARG A 1 110 ? -15.540 0.749 3.248 1.00 95.69 110 ARG A CA 1
ATOM 843 C C . ARG A 1 110 ? -15.329 2.221 2.891 1.00 95.69 110 ARG A C 1
ATOM 845 O O . ARG A 1 110 ? -16.288 2.992 2.842 1.00 95.69 110 ARG A O 1
ATOM 852 N N . LYS A 1 111 ? -14.077 2.635 2.680 1.00 95.19 111 LYS A N 1
ATOM 853 C CA . LYS A 1 111 ? -13.705 4.040 2.430 1.00 95.19 111 LYS A CA 1
ATOM 854 C C . LYS A 1 111 ? -12.581 4.164 1.405 1.00 95.19 111 LYS A C 1
ATOM 856 O O . LYS A 1 111 ? -11.895 3.199 1.080 1.00 95.19 111 LYS A O 1
ATOM 861 N N . ASN A 1 112 ? -12.409 5.380 0.894 1.00 95.69 112 ASN A N 1
ATOM 862 C CA . ASN A 1 112 ? -11.196 5.754 0.178 1.00 95.69 112 ASN A CA 1
ATOM 863 C C . ASN A 1 112 ? -10.124 6.067 1.219 1.00 95.69 112 ASN A C 1
ATOM 865 O O . ASN A 1 112 ? -10.320 6.934 2.070 1.00 95.69 112 ASN A O 1
ATOM 869 N N . LEU A 1 113 ? -9.014 5.348 1.151 1.00 95.88 113 LEU A N 1
ATOM 870 C CA . LEU A 1 113 ? -7.909 5.455 2.086 1.00 95.88 113 LEU A CA 1
ATOM 871 C C . LEU A 1 113 ? -6.696 5.987 1.345 1.00 95.88 113 LEU A C 1
ATOM 873 O O . LEU A 1 113 ? -6.342 5.486 0.278 1.00 95.88 113 LEU A O 1
ATOM 877 N N . GLU A 1 114 ? -6.061 6.998 1.915 1.00 97.31 114 GLU A N 1
ATOM 878 C CA . GLU A 1 114 ? -4.775 7.475 1.428 1.00 97.31 114 GLU A CA 1
ATOM 879 C C . GLU A 1 114 ? -3.679 6.542 1.935 1.00 97.31 114 GLU A C 1
ATOM 881 O O . GLU A 1 114 ? -3.742 6.035 3.054 1.00 97.31 114 GLU A O 1
ATOM 886 N N . TRP A 1 115 ? -2.647 6.319 1.136 1.00 97.75 115 TRP A N 1
ATOM 887 C CA . TRP A 1 115 ? -1.514 5.499 1.538 1.00 97.75 115 TRP A CA 1
ATOM 888 C C . TRP A 1 115 ? -0.194 6.144 1.127 1.00 97.75 115 TRP A C 1
ATOM 890 O O . TRP A 1 115 ? -0.126 6.935 0.185 1.00 97.75 115 TRP A O 1
ATOM 900 N N . VAL A 1 116 ? 0.867 5.817 1.865 1.00 97.56 116 VAL A N 1
ATOM 901 C CA . VAL A 1 116 ? 2.239 6.282 1.630 1.00 97.56 116 VAL A CA 1
ATOM 902 C C . VAL A 1 116 ? 3.219 5.132 1.851 1.00 97.56 116 VAL A C 1
ATOM 904 O O . VAL A 1 116 ? 3.131 4.435 2.861 1.00 97.56 116 VAL A O 1
ATOM 907 N N . ILE A 1 117 ? 4.169 4.953 0.930 1.00 97.44 117 ILE A N 1
ATOM 908 C CA . ILE A 1 117 ? 5.239 3.949 1.003 1.00 97.44 117 ILE A CA 1
ATOM 909 C C . ILE A 1 117 ? 6.548 4.577 0.523 1.00 97.44 117 ILE A C 1
ATOM 911 O O . ILE A 1 117 ? 6.802 4.699 -0.675 1.00 97.44 117 ILE A O 1
ATOM 915 N N . GLY A 1 118 ? 7.400 4.990 1.462 1.00 94.81 118 GLY A N 1
ATOM 916 C CA . GLY A 1 118 ? 8.575 5.794 1.117 1.00 94.81 118 GLY A CA 1
ATOM 917 C C . GLY A 1 118 ? 8.155 7.100 0.435 1.00 94.81 118 GLY A C 1
ATOM 918 O O . GLY A 1 118 ? 7.397 7.872 1.016 1.00 94.81 118 GLY A O 1
ATOM 919 N N . ASP A 1 119 ? 8.624 7.319 -0.793 1.00 94.25 119 ASP A N 1
ATOM 920 C CA . ASP A 1 119 ? 8.304 8.519 -1.578 1.00 94.25 119 ASP A CA 1
ATOM 921 C C . ASP A 1 119 ? 6.981 8.392 -2.354 1.00 94.25 119 ASP A C 1
ATOM 923 O O . ASP A 1 119 ? 6.429 9.394 -2.809 1.00 94.25 119 ASP A O 1
ATOM 927 N N . TYR A 1 120 ? 6.442 7.175 -2.465 1.00 95.00 120 TYR A N 1
ATOM 928 C CA . TYR A 1 120 ? 5.221 6.880 -3.208 1.00 95.00 120 TYR A CA 1
ATOM 929 C C . TYR A 1 120 ? 3.987 7.144 -2.353 1.00 95.00 120 TYR A C 1
ATOM 931 O O . TYR A 1 120 ? 3.964 6.847 -1.157 1.00 95.00 120 TYR A O 1
ATOM 939 N N . ARG A 1 121 ? 2.940 7.682 -2.974 1.00 96.19 121 ARG A N 1
ATOM 940 C CA . ARG A 1 121 ? 1.648 7.938 -2.336 1.00 96.19 121 ARG A CA 1
ATOM 941 C C . ARG A 1 121 ? 0.514 7.708 -3.320 1.00 96.19 121 ARG A C 1
ATOM 943 O O . ARG A 1 121 ? 0.715 7.812 -4.527 1.00 96.19 121 ARG A O 1
ATOM 950 N N . GLY A 1 122 ? -0.671 7.456 -2.796 1.00 95.56 122 GLY A N 1
ATOM 951 C CA . GLY A 1 122 ? -1.878 7.337 -3.598 1.00 95.56 122 GLY A CA 1
ATOM 952 C C . GLY A 1 122 ? -3.100 7.148 -2.721 1.00 95.56 122 GLY A C 1
ATOM 953 O O . GLY A 1 122 ? -3.053 7.360 -1.508 1.00 95.56 122 GLY A O 1
ATOM 954 N N . SER A 1 123 ? -4.193 6.733 -3.345 1.00 96.25 123 SER A N 1
ATOM 955 C CA . SER A 1 123 ? -5.394 6.303 -2.647 1.00 96.25 123 SER A CA 1
ATOM 956 C C . SER A 1 123 ? -5.819 4.925 -3.137 1.00 96.25 123 SER A C 1
ATOM 958 O O . SER A 1 123 ? -5.450 4.489 -4.227 1.00 96.25 123 SER A O 1
ATOM 960 N N . SER A 1 124 ? -6.529 4.191 -2.291 1.00 96.00 124 SER A N 1
ATOM 961 C CA . SER A 1 124 ? -7.178 2.939 -2.662 1.00 96.00 124 SER A CA 1
ATOM 962 C C . SER A 1 124 ? -8.552 2.897 -2.016 1.00 96.00 124 SER A C 1
ATOM 964 O O . SER A 1 124 ? -8.753 3.419 -0.916 1.00 96.00 124 SER A O 1
ATOM 966 N N . ARG A 1 125 ? -9.516 2.321 -2.728 1.00 96.19 125 ARG A N 1
ATOM 967 C CA . ARG A 1 125 ? -10.874 2.131 -2.232 1.00 96.19 125 ARG A CA 1
ATOM 968 C C . ARG A 1 125 ? -11.007 0.706 -1.732 1.00 96.19 125 ARG A C 1
ATOM 970 O O . ARG A 1 125 ? -10.689 -0.222 -2.469 1.00 96.19 125 ARG A O 1
ATOM 977 N N . THR A 1 126 ? -11.516 0.550 -0.518 1.00 96.94 126 THR A N 1
ATOM 978 C CA . THR A 1 126 ? -11.867 -0.768 0.004 1.00 96.94 126 THR A CA 1
ATOM 979 C C . THR A 1 126 ? -13.277 -1.195 -0.412 1.00 96.94 126 THR A C 1
ATOM 981 O O . THR A 1 126 ? -14.168 -0.358 -0.616 1.00 96.94 126 THR A O 1
ATOM 984 N N . ASP A 1 127 ? -13.479 -2.502 -0.562 1.00 96.75 127 ASP A N 1
ATOM 985 C CA . ASP A 1 127 ? -14.760 -3.112 -0.925 1.00 96.75 127 ASP A CA 1
ATOM 986 C C . ASP A 1 127 ? -15.722 -3.281 0.276 1.00 96.75 127 ASP A C 1
ATOM 988 O O . ASP A 1 127 ? -15.566 -2.641 1.319 1.00 96.75 127 ASP A O 1
ATOM 992 N N . SER A 1 128 ? -16.780 -4.085 0.111 1.00 96.44 128 SER A N 1
ATOM 993 C CA . SER A 1 128 ? -17.763 -4.387 1.166 1.00 96.44 128 SER A CA 1
ATOM 994 C C . SER A 1 128 ? -17.174 -5.106 2.373 1.00 96.44 128 SER A C 1
ATOM 996 O O . SER A 1 128 ? -17.684 -4.938 3.479 1.00 96.44 128 SER A O 1
ATOM 998 N N . ASP A 1 129 ? -16.109 -5.870 2.166 1.00 96.44 129 ASP A N 1
ATOM 999 C CA . ASP A 1 129 ? -15.494 -6.748 3.157 1.00 96.44 129 ASP A CA 1
ATOM 1000 C C . ASP A 1 129 ? -14.188 -6.161 3.718 1.00 96.44 129 ASP A C 1
ATOM 1002 O O . ASP A 1 129 ? -13.553 -6.743 4.609 1.00 96.44 129 ASP A O 1
ATOM 1006 N N . GLY A 1 130 ? -13.845 -4.955 3.254 1.00 96.81 130 GLY A N 1
ATOM 1007 C CA . GLY A 1 130 ? -12.717 -4.152 3.698 1.00 96.81 130 GLY A CA 1
ATOM 1008 C C . GLY A 1 130 ? -11.431 -4.445 2.934 1.00 96.81 130 GLY A C 1
ATOM 1009 O O . GLY A 1 130 ? -10.375 -3.977 3.361 1.00 96.81 130 GLY A O 1
ATOM 1010 N N . TYR A 1 131 ? -11.484 -5.213 1.844 1.00 97.75 131 TYR A N 1
ATOM 1011 C CA . TYR A 1 131 ? -10.309 -5.515 1.033 1.00 97.75 131 TYR A CA 1
ATOM 1012 C C . TYR A 1 131 ? -9.954 -4.340 0.136 1.00 97.75 131 TYR A C 1
ATOM 1014 O O . TYR A 1 131 ? -10.822 -3.707 -0.461 1.00 97.75 131 TYR A O 1
ATOM 1022 N N . GLY A 1 132 ? -8.661 -4.062 0.036 1.00 96.62 132 GLY A N 1
ATOM 1023 C CA . GLY A 1 132 ? -8.090 -3.078 -0.863 1.00 96.62 132 GLY A CA 1
ATOM 1024 C C . GLY A 1 132 ? -6.864 -3.639 -1.567 1.00 96.62 132 GLY A C 1
ATOM 1025 O O . GLY A 1 132 ? -6.192 -4.553 -1.080 1.00 96.62 132 GLY A O 1
ATOM 1026 N N . ILE A 1 133 ? -6.575 -3.057 -2.728 1.00 96.62 133 ILE A N 1
ATOM 1027 C CA . ILE A 1 133 ? -5.423 -3.415 -3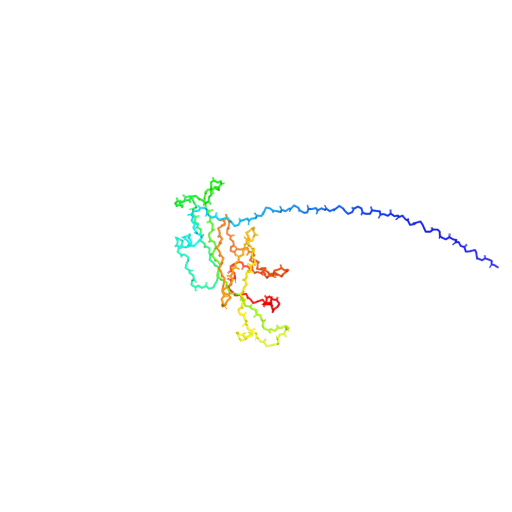.551 1.00 96.62 133 ILE A CA 1
ATOM 1028 C C . ILE A 1 133 ? -4.612 -2.155 -3.827 1.00 96.62 133 ILE A C 1
ATOM 1030 O O . ILE A 1 133 ? -5.166 -1.087 -4.106 1.00 96.62 133 ILE A O 1
ATOM 1034 N N . ILE A 1 134 ? -3.292 -2.279 -3.739 1.00 96.38 134 ILE A N 1
ATOM 1035 C CA . ILE A 1 134 ? -2.339 -1.240 -4.119 1.00 96.38 134 ILE A CA 1
ATOM 1036 C C . ILE A 1 134 ? -1.332 -1.841 -5.091 1.00 96.38 134 ILE A C 1
ATOM 1038 O O . ILE A 1 134 ? -0.718 -2.869 -4.810 1.00 96.38 134 ILE A O 1
ATOM 1042 N N . ARG A 1 135 ? -1.159 -1.163 -6.226 1.00 96.31 135 ARG A N 1
ATOM 1043 C CA . ARG A 1 135 ? -0.178 -1.481 -7.265 1.00 96.31 135 ARG A CA 1
ATOM 1044 C C . ARG A 1 135 ? 0.788 -0.315 -7.379 1.00 96.31 135 ARG A C 1
ATOM 1046 O O . ARG A 1 135 ? 0.356 0.825 -7.558 1.00 96.31 135 ARG A O 1
ATOM 1053 N N . VAL A 1 136 ? 2.083 -0.583 -7.249 1.00 95.62 136 VAL A N 1
ATOM 1054 C CA . VAL A 1 136 ? 3.119 0.454 -7.317 1.00 95.62 136 VAL A CA 1
ATOM 1055 C C . VAL A 1 136 ? 4.286 -0.037 -8.150 1.00 95.62 136 VAL A C 1
ATOM 1057 O O . VAL A 1 136 ? 4.828 -1.110 -7.904 1.00 95.62 136 VAL A O 1
ATOM 1060 N N . VAL A 1 137 ? 4.699 0.787 -9.105 1.00 94.44 137 VAL A N 1
ATOM 1061 C CA . VAL A 1 137 ? 5.959 0.622 -9.825 1.00 94.44 137 VAL A CA 1
ATOM 1062 C C . VAL A 1 137 ? 6.976 1.546 -9.182 1.00 94.44 137 VAL A C 1
ATOM 1064 O O . VAL A 1 137 ? 6.693 2.722 -8.956 1.00 94.44 137 VAL A O 1
ATOM 1067 N N . SER A 1 138 ? 8.152 1.016 -8.863 1.00 94.50 138 SER A N 1
ATOM 1068 C CA . SER A 1 138 ? 9.195 1.779 -8.200 1.00 94.50 138 SER A CA 1
ATOM 1069 C C . SER A 1 138 ? 10.586 1.522 -8.762 1.00 94.50 138 SER A C 1
ATOM 1071 O O . SER A 1 138 ? 10.882 0.526 -9.425 1.00 94.50 138 SER A O 1
ATOM 1073 N N . THR A 1 139 ? 11.482 2.464 -8.474 1.00 94.19 139 THR A N 1
ATOM 1074 C CA . THR A 1 139 ? 12.901 2.383 -8.850 1.00 94.19 139 THR A CA 1
ATOM 1075 C C . THR A 1 139 ? 13.724 1.545 -7.866 1.00 94.19 139 THR A C 1
ATOM 1077 O O . THR A 1 139 ? 14.843 1.140 -8.170 1.00 94.19 139 THR A O 1
ATOM 1080 N N . LYS A 1 140 ? 13.175 1.293 -6.673 1.00 95.81 140 LYS A N 1
ATOM 1081 C CA . LYS A 1 140 ? 13.798 0.571 -5.560 1.00 95.81 140 LYS A CA 1
ATOM 1082 C C . LYS A 1 140 ? 12.751 -0.295 -4.869 1.00 95.81 140 LYS A C 1
ATOM 1084 O O . LYS A 1 140 ? 11.589 0.104 -4.803 1.00 95.81 140 LYS A O 1
ATOM 1089 N N . SER A 1 141 ? 13.193 -1.402 -4.278 1.00 97.56 141 SER A N 1
ATOM 1090 C CA . SER A 1 141 ? 12.331 -2.270 -3.473 1.00 97.56 141 SER A CA 1
ATOM 1091 C C . SER A 1 141 ? 11.609 -1.499 -2.360 1.00 97.56 141 SER A C 1
ATOM 1093 O O . SER A 1 141 ? 12.221 -0.707 -1.626 1.00 97.56 141 SER A O 1
ATOM 1095 N N . 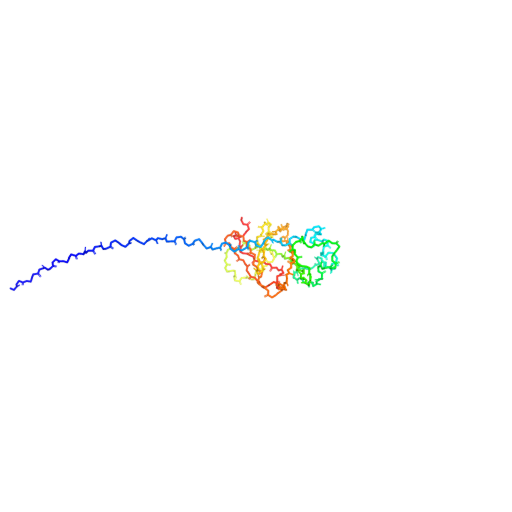LEU A 1 142 ? 10.307 -1.751 -2.225 1.00 97.50 142 LEU A N 1
ATOM 1096 C CA . LEU A 1 142 ? 9.431 -1.150 -1.220 1.00 97.50 142 LEU A CA 1
ATOM 1097 C C . LEU A 1 142 ? 9.190 -2.064 -0.014 1.00 97.50 142 LEU A C 1
ATOM 1099 O O . LEU A 1 142 ? 8.695 -1.596 1.012 1.00 97.50 142 LEU A O 1
ATOM 1103 N N . MET A 1 143 ? 9.600 -3.333 -0.081 1.00 97.56 143 MET A N 1
ATOM 1104 C CA . MET A 1 143 ? 9.317 -4.344 0.951 1.00 97.56 143 MET A CA 1
ATOM 1105 C C . MET A 1 143 ? 9.900 -4.012 2.335 1.00 97.56 143 MET A C 1
ATOM 1107 O O . MET A 1 143 ? 9.337 -4.385 3.364 1.00 97.56 143 MET A O 1
ATOM 1111 N N . LYS A 1 144 ? 11.010 -3.261 2.383 1.00 97.25 144 LYS A N 1
ATOM 1112 C CA . LYS A 1 144 ? 11.643 -2.785 3.632 1.00 97.25 144 LYS A CA 1
ATOM 1113 C C . LYS A 1 144 ? 11.187 -1.385 4.060 1.00 97.25 144 LYS A C 1
ATOM 1115 O O . LYS A 1 144 ? 11.748 -0.813 4.993 1.00 97.25 144 LYS A O 1
ATOM 1120 N N . LYS A 1 145 ? 10.244 -0.775 3.341 1.00 97.94 145 LYS A N 1
ATOM 1121 C CA . LYS A 1 145 ? 9.720 0.556 3.663 1.00 97.94 145 LYS A CA 1
ATOM 1122 C C . LYS A 1 145 ? 8.540 0.444 4.624 1.00 97.94 145 LYS A C 1
ATOM 1124 O O . LYS A 1 145 ? 7.985 -0.629 4.844 1.00 97.94 145 LYS A O 1
ATOM 1129 N N . ARG A 1 146 ? 8.194 1.577 5.231 1.00 97.44 146 ARG A N 1
ATOM 1130 C CA . ARG A 1 146 ? 7.005 1.701 6.071 1.00 97.44 146 ARG A CA 1
ATOM 1131 C C . ARG A 1 146 ? 5.808 1.998 5.174 1.00 97.44 146 ARG A C 1
ATOM 1133 O O . ARG A 1 146 ? 5.827 3.001 4.462 1.00 97.44 146 ARG A O 1
ATOM 1140 N N . PHE A 1 147 ? 4.800 1.143 5.239 1.00 97.94 147 PHE A N 1
ATOM 1141 C CA . PHE A 1 147 ? 3.474 1.370 4.691 1.00 97.94 147 PHE A CA 1
ATOM 1142 C C . PHE A 1 147 ? 2.664 2.190 5.693 1.00 97.94 147 PHE A C 1
ATOM 1144 O O . PHE A 1 147 ? 2.518 1.788 6.847 1.00 97.94 147 PHE A O 1
ATOM 1151 N N . VAL A 1 148 ? 2.164 3.350 5.278 1.00 98.00 148 VAL A N 1
ATOM 1152 C CA . VAL A 1 148 ? 1.339 4.228 6.111 1.00 98.00 148 VAL A CA 1
ATOM 1153 C C . VAL A 1 148 ? -0.013 4.415 5.450 1.00 98.00 148 VAL A C 1
ATOM 1155 O O . VAL A 1 148 ? -0.096 5.038 4.398 1.00 98.00 148 VAL A O 1
ATOM 1158 N N . LEU A 1 149 ? -1.060 3.921 6.096 1.00 97.38 149 LEU A N 1
ATOM 1159 C CA . LEU A 1 149 ? -2.450 4.136 5.722 1.00 97.38 149 LEU A CA 1
ATOM 1160 C C . LEU A 1 149 ? -2.979 5.370 6.456 1.00 97.38 149 LEU A C 1
ATOM 1162 O O . LEU A 1 149 ? -2.700 5.545 7.643 1.00 97.38 149 LEU A O 1
ATOM 1166 N N . LYS A 1 150 ? -3.728 6.230 5.774 1.00 96.62 150 LYS A N 1
ATOM 1167 C CA . LYS A 1 150 ? -4.226 7.504 6.292 1.00 96.62 150 LYS A CA 1
ATOM 1168 C C . LYS A 1 150 ? -5.713 7.671 6.025 1.00 96.62 150 LYS A C 1
ATOM 1170 O O . LYS A 1 150 ? -6.215 7.353 4.946 1.00 96.62 150 LYS A O 1
ATOM 1175 N N . GLN A 1 151 ? -6.379 8.269 7.005 1.00 94.75 151 GLN A N 1
ATOM 1176 C CA . GLN A 1 151 ? -7.750 8.735 6.896 1.00 94.75 151 GLN A CA 1
ATOM 1177 C C . GLN A 1 151 ? -7.879 10.088 7.605 1.00 94.75 151 GLN A C 1
ATOM 1179 O O . GLN A 1 151 ? -7.823 10.188 8.836 1.00 94.75 151 GLN A O 1
ATOM 1184 N N . GLY A 1 152 ? -8.006 11.159 6.818 1.00 91.94 152 GLY A N 1
ATOM 1185 C CA . GLY A 1 152 ? -8.018 12.526 7.335 1.00 91.94 152 GLY A CA 1
ATOM 1186 C C . GLY A 1 152 ? -6.745 12.848 8.128 1.00 91.94 152 GLY A C 1
ATOM 1187 O O . GLY A 1 152 ? -5.647 12.859 7.581 1.00 91.94 152 GLY A O 1
ATOM 1188 N N . LYS A 1 153 ? -6.886 13.114 9.433 1.00 92.69 153 LYS A N 1
ATOM 1189 C CA . LYS A 1 153 ? -5.762 13.443 10.337 1.00 92.69 153 LYS A CA 1
ATOM 1190 C C . LYS A 1 153 ? -5.132 12.223 11.016 1.00 92.69 153 LYS A C 1
ATOM 1192 O O . LYS A 1 153 ? -4.162 12.372 11.753 1.00 92.69 153 LYS A O 1
ATOM 1197 N N . THR A 1 154 ? -5.699 11.038 10.815 1.00 93.38 154 THR A N 1
ATOM 1198 C CA . THR A 1 154 ? -5.251 9.805 11.466 1.00 93.38 154 THR A CA 1
ATOM 1199 C C . THR A 1 154 ? -4.406 8.965 10.518 1.00 93.38 154 THR A C 1
ATOM 1201 O O . THR A 1 154 ? -4.593 9.006 9.301 1.00 93.38 154 THR A O 1
ATOM 1204 N N . ALA A 1 155 ? -3.449 8.224 11.077 1.00 96.12 155 ALA A N 1
ATOM 1205 C CA . ALA A 1 155 ? -2.559 7.369 10.309 1.00 96.12 155 ALA A CA 1
ATOM 1206 C C . ALA A 1 155 ? -2.203 6.096 11.084 1.00 96.12 155 ALA A C 1
ATOM 1208 O O . ALA A 1 155 ? -1.986 6.142 12.295 1.00 96.12 155 ALA A O 1
ATOM 1209 N N . LEU A 1 156 ? -2.089 4.982 10.368 1.00 96.44 156 LEU A N 1
ATOM 1210 C CA . LEU A 1 156 ? -1.588 3.703 10.860 1.00 96.44 156 LEU A CA 1
ATOM 1211 C C . LEU A 1 156 ? -0.375 3.312 10.019 1.00 96.44 156 LEU A C 1
ATOM 1213 O O . LEU A 1 156 ? -0.437 3.361 8.795 1.00 96.44 156 LEU A O 1
ATOM 1217 N N . GLY A 1 157 ? 0.730 2.937 10.662 1.00 96.31 157 GLY A N 1
ATOM 1218 C CA . GLY A 1 157 ? 1.959 2.572 9.962 1.00 96.31 157 GLY A CA 1
ATOM 1219 C C . GLY A 1 157 ? 2.465 1.191 10.350 1.00 96.31 157 GLY A C 1
ATOM 1220 O O . GLY A 1 157 ? 2.629 0.928 11.539 1.00 96.31 157 GLY A O 1
ATOM 1221 N N . VAL A 1 158 ? 2.781 0.370 9.354 1.00 97.06 158 VAL A N 1
ATOM 1222 C CA . VAL A 1 158 ? 3.368 -0.975 9.488 1.00 97.06 158 VAL A CA 1
ATOM 1223 C C . VAL A 1 158 ? 4.497 -1.151 8.469 1.00 97.06 158 VAL A C 1
ATOM 1225 O O . VAL A 1 158 ? 4.695 -0.292 7.607 1.00 97.06 158 VAL A O 1
ATOM 1228 N N . GLN A 1 159 ? 5.287 -2.218 8.557 1.00 97.00 159 GLN A N 1
ATOM 1229 C CA . GLN A 1 159 ? 6.256 -2.525 7.505 1.00 97.00 159 GLN A CA 1
ATOM 1230 C C . GLN A 1 159 ? 5.533 -3.086 6.274 1.00 97.00 159 GLN A C 1
ATOM 1232 O O . GLN A 1 159 ? 4.622 -3.891 6.428 1.00 97.00 159 GLN A O 1
ATOM 1237 N N . THR A 1 160 ? 5.935 -2.692 5.058 1.00 96.12 160 THR A N 1
ATOM 1238 C CA . THR A 1 160 ? 5.275 -3.133 3.814 1.00 96.12 160 THR A CA 1
ATOM 1239 C C . THR A 1 160 ? 5.177 -4.656 3.731 1.00 96.12 160 THR A C 1
ATOM 1241 O O . THR A 1 160 ? 4.098 -5.177 3.497 1.00 96.12 160 THR A O 1
ATOM 1244 N N . ALA A 1 161 ? 6.262 -5.383 4.013 1.00 95.81 161 ALA A N 1
ATOM 1245 C CA . ALA A 1 161 ? 6.271 -6.849 3.983 1.00 95.81 161 ALA A CA 1
ATOM 1246 C C . ALA A 1 161 ? 5.280 -7.530 4.954 1.00 95.81 161 ALA A C 1
ATOM 1248 O O . ALA A 1 161 ? 4.975 -8.703 4.775 1.00 95.81 161 ALA A O 1
ATOM 1249 N N . GLU A 1 162 ? 4.788 -6.816 5.967 1.00 95.44 162 GLU A N 1
ATOM 1250 C CA . GLU A 1 162 ? 3.888 -7.339 7.004 1.00 95.44 162 GLU A CA 1
ATOM 1251 C C . GLU A 1 162 ? 2.425 -6.930 6.771 1.00 95.44 162 GLU A C 1
ATOM 1253 O O . GLU A 1 162 ? 1.533 -7.319 7.529 1.00 95.44 162 GLU A O 1
ATOM 1258 N N . VAL A 1 163 ? 2.153 -6.129 5.732 1.00 95.38 163 VAL A N 1
ATOM 1259 C CA . VAL A 1 163 ? 0.798 -5.670 5.425 1.00 95.38 163 VAL A CA 1
ATOM 1260 C C . VAL A 1 163 ? -0.046 -6.862 4.992 1.00 95.38 163 VAL A C 1
ATOM 1262 O O . VAL A 1 163 ? 0.152 -7.415 3.917 1.00 95.38 163 VAL A O 1
ATOM 1265 N N . THR A 1 164 ? -1.009 -7.224 5.833 1.00 96.38 164 THR A N 1
ATOM 1266 C CA . THR A 1 164 ? -1.996 -8.281 5.576 1.00 96.38 164 THR A CA 1
ATOM 1267 C C . THR A 1 164 ? -3.371 -7.801 6.029 1.00 96.38 164 THR A C 1
ATOM 1269 O O . THR A 1 164 ? -4.247 -7.484 5.228 1.00 96.38 164 THR A O 1
ATOM 1272 N N . ARG A 1 165 ? -3.542 -7.657 7.342 1.00 96.69 165 ARG A N 1
ATOM 1273 C CA . ARG A 1 165 ? -4.782 -7.256 7.991 1.00 96.69 165 ARG A CA 1
ATOM 1274 C C . ARG A 1 165 ? -4.522 -6.104 8.949 1.00 96.69 165 ARG A C 1
ATOM 1276 O O . ARG A 1 165 ? -3.664 -6.190 9.822 1.00 96.69 165 ARG A O 1
ATOM 1283 N N . LEU A 1 166 ? -5.280 -5.028 8.789 1.00 96.00 166 LEU A N 1
ATOM 1284 C CA . LEU A 1 166 ? -5.136 -3.795 9.550 1.00 96.00 166 LEU A CA 1
ATOM 1285 C C . LEU A 1 166 ? -6.395 -3.576 10.382 1.00 96.00 166 LEU A C 1
ATOM 1287 O O . LEU A 1 166 ? -7.486 -3.415 9.836 1.00 96.00 166 LEU A O 1
ATOM 1291 N N . ILE A 1 167 ? -6.232 -3.572 11.703 1.00 95.00 167 ILE A N 1
ATOM 1292 C CA . ILE A 1 167 ? -7.312 -3.270 12.642 1.00 95.00 167 ILE A CA 1
ATOM 1293 C C . ILE A 1 167 ? -7.144 -1.825 13.107 1.00 95.00 167 ILE A C 1
ATOM 1295 O O . ILE A 1 167 ? -6.184 -1.506 13.811 1.00 95.00 167 ILE A O 1
ATOM 1299 N N . VAL A 1 168 ? -8.068 -0.959 12.704 1.00 94.38 168 VAL A N 1
ATOM 1300 C CA . VAL A 1 168 ? -8.077 0.469 13.041 1.00 94.38 168 VAL A CA 1
ATOM 1301 C C . VAL A 1 168 ? -9.070 0.768 14.173 1.00 94.38 168 VAL A C 1
ATOM 1303 O O . VAL A 1 168 ? -9.961 -0.045 14.450 1.00 94.38 168 VAL A O 1
ATOM 1306 N N . PRO A 1 169 ? -8.926 1.905 14.873 1.00 91.00 169 PRO A N 1
ATOM 1307 C CA . PRO A 1 169 ? -9.887 2.306 15.893 1.00 91.00 169 PRO A CA 1
ATOM 1308 C C . PRO A 1 169 ? -11.252 2.676 15.286 1.00 91.00 169 PRO A C 1
ATOM 1310 O O . PRO A 1 169 ? -11.356 2.986 14.101 1.00 91.00 169 PRO A O 1
ATOM 1313 N N . GLU A 1 170 ? -12.291 2.672 16.121 1.00 90.94 170 GLU A N 1
ATOM 1314 C CA . GLU A 1 170 ? -13.688 2.914 15.725 1.00 90.94 170 GLU A CA 1
ATOM 1315 C C . GLU A 1 170 ? -13.905 4.251 15.000 1.00 90.94 170 GLU A C 1
ATOM 1317 O O . GLU A 1 170 ? -14.659 4.326 14.037 1.00 90.94 170 GLU A O 1
ATOM 1322 N N . ASN A 1 171 ? -13.162 5.296 15.369 1.00 90.56 171 ASN A N 1
ATOM 1323 C CA . ASN A 1 171 ? -13.301 6.621 14.760 1.00 90.56 171 ASN A CA 1
ATOM 1324 C C . ASN A 1 171 ? -12.892 6.686 13.272 1.00 90.56 171 ASN A C 1
ATOM 1326 O O . ASN A 1 171 ? -13.006 7.740 12.650 1.00 90.56 171 ASN A O 1
ATOM 1330 N N . TRP A 1 172 ? -12.374 5.597 12.695 1.00 92.69 172 TRP A N 1
ATOM 1331 C CA . TRP A 1 172 ? -12.155 5.469 11.251 1.00 92.69 172 TRP A CA 1
ATOM 1332 C C . TRP A 1 172 ? -13.444 5.076 10.510 1.00 92.69 172 TRP A C 1
ATOM 1334 O O . TRP A 1 172 ? -13.610 5.379 9.324 1.00 92.69 172 TRP A O 1
ATOM 1344 N N . CYS A 1 173 ? -14.391 4.421 11.174 1.00 88.31 173 CYS A N 1
ATOM 1345 C CA . CYS A 1 173 ? -15.577 3.860 10.523 1.00 88.31 173 CYS A CA 1
ATOM 1346 C C . CYS A 1 173 ? -16.674 4.894 10.286 1.00 88.31 173 CYS A C 1
ATOM 1348 O O . CYS A 1 173 ? -17.452 4.708 9.351 1.00 88.31 173 CYS A O 1
ATOM 1350 N N . ASP A 1 174 ? -16.665 5.988 11.048 1.00 82.31 174 ASP A N 1
ATOM 1351 C CA . ASP A 1 174 ? -17.647 7.082 10.999 1.00 82.31 174 ASP A CA 1
ATOM 1352 C C . ASP A 1 174 ? -17.504 7.963 9.756 1.00 82.31 174 ASP A C 1
ATOM 1354 O O . ASP A 1 174 ? -16.405 8.520 9.512 1.00 82.31 174 ASP A O 1
#

Sequence (174 aa):
MMRKWGSLIVLIFGVTLLSRCTTAPKGPEATQEGIEGISLEELQDNLGMEMGDLGSMERTFNSCSLPKPLRENQACGTRFFTLIHFRVQCRNSIGTTQTAVTELDLRALRKNLEWVIGDYRGSSRTDSDGYGIIRVVSTKSLMKKRFVLKQGKTALGVQTAEVTRLIVPENWCD

Radius of gyration: 25.97 Å; chains: 1; bounding box: 34×72×87 Å

pLDDT: mean 84.04, std 16.58, range [42.66, 98.0]

Secondary structure (DSSP, 8-state):
---PPPP----------------------------TTS-HHHHHHHTT----SSEEEEEEEEGGGSSS-S-TTSPPSEEEEEEEEEEEEEES-SS--SSPPPGGGEEE--SEEEEEETTEEEEEE--TTSEEEEEEEESS--TTSEEEEEETTEEEEEEGGG-SEEEE-GGGT-